Protein AF-A0A948FKH3-F1 (afdb_monomer_lite)

Radius of gyration: 13.56 Å; chains: 1; bounding box: 33×23×29 Å

Sequence (91 aa):
MRLDNEKTSPYFVYQYFMNANDEDLEQYLKILTLLDFDQIEKIITEHKKKPEARHGQKELAKAVIEIVFDKDVITQASKISEILFSEGDEM

Foldseek 3Di:
DDPDVVPCDLLNLLVVLLPDDLVCLLVLCVPQAPDDPVVSVVQNVVCVVPVVVSSSSNVSSLRNSPVVDDVVVVVCCVCVVVVVVVVVPDD

Secondary structure (DSSP, 8-state):
----TTT--HHHHHHHHHT--HHHHHHHHHHH----HHHHHHHHHHHHH-GGGTHHHHHHHHHHHHHHS-HHHHHHHTTHHHHHHHTTS--

Structure (mmCIF, N/CA/C/O backbone):
data_AF-A0A948FKH3-F1
#
_entry.id   AF-A0A948FKH3-F1
#
loop_
_atom_site.group_PDB
_atom_site.id
_atom_site.type_symbol
_atom_site.label_atom_id
_atom_site.label_alt_id
_atom_site.label_comp_id
_atom_site.label_asym_id
_atom_site.label_entity_id
_atom_site.label_seq_id
_atom_site.pdbx_PDB_ins_code
_atom_site.Cartn_x
_atom_site.Cartn_y
_atom_site.Cartn_z
_atom_site.occupancy
_atom_site.B_iso_or_equiv
_atom_site.auth_seq_id
_atom_site.auth_comp_id
_atom_site.auth_asym_id
_atom_site.auth_atom_id
_atom_site.pdbx_PDB_model_num
ATOM 1 N N . MET A 1 1 ? 5.428 12.540 -12.503 1.00 47.41 1 MET A N 1
ATOM 2 C CA . MET A 1 1 ? 6.406 11.476 -12.203 1.00 47.41 1 MET A CA 1
ATOM 3 C C . MET A 1 1 ? 7.100 11.101 -13.505 1.00 47.41 1 MET A C 1
ATOM 5 O O . MET A 1 1 ? 6.433 10.617 -14.406 1.00 47.41 1 MET A O 1
ATOM 9 N N . ARG A 1 2 ? 8.386 11.438 -13.666 1.00 37.94 2 ARG A N 1
ATOM 10 C CA . ARG A 1 2 ? 9.198 10.963 -14.798 1.00 37.94 2 ARG A CA 1
ATOM 11 C C . ARG A 1 2 ? 9.904 9.695 -14.333 1.00 37.94 2 ARG A C 1
ATOM 13 O O . ARG A 1 2 ? 10.732 9.773 -13.433 1.00 37.94 2 ARG A O 1
ATOM 20 N N . LEU A 1 3 ? 9.525 8.559 -14.906 1.00 45.62 3 LEU A N 1
ATOM 21 C CA . LEU A 1 3 ? 10.179 7.272 -14.691 1.00 45.62 3 LEU A CA 1
ATOM 22 C C . LEU A 1 3 ? 11.447 7.231 -15.554 1.00 45.62 3 LEU A C 1
ATOM 24 O O . LEU A 1 3 ? 11.434 6.692 -16.654 1.00 45.62 3 LEU A O 1
ATOM 28 N N . ASP A 1 4 ? 12.518 7.880 -15.098 1.00 58.53 4 ASP A N 1
ATOM 29 C CA . ASP A 1 4 ? 13.853 7.625 -15.649 1.00 58.53 4 ASP A CA 1
ATOM 30 C C . ASP A 1 4 ? 14.414 6.385 -14.927 1.00 58.53 4 ASP A C 1
ATOM 32 O O . ASP A 1 4 ? 14.581 6.397 -13.701 1.00 58.53 4 ASP A O 1
ATOM 36 N N . ASN A 1 5 ? 14.685 5.318 -15.691 1.00 48.91 5 ASN A N 1
ATOM 37 C CA . ASN A 1 5 ? 15.161 4.007 -15.210 1.00 48.91 5 ASN 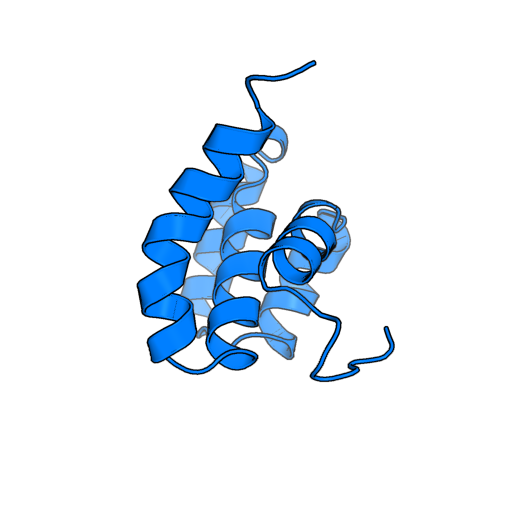A CA 1
ATOM 38 C C . ASN A 1 5 ? 16.501 4.066 -14.447 1.00 48.91 5 ASN A C 1
ATOM 40 O O . ASN A 1 5 ? 16.865 3.106 -13.779 1.00 48.91 5 ASN A O 1
ATOM 44 N N . GLU A 1 6 ? 17.217 5.192 -14.501 1.00 50.88 6 GLU A N 1
ATOM 45 C CA . GLU A 1 6 ? 18.480 5.404 -13.781 1.00 50.88 6 GLU A CA 1
ATOM 46 C C . GLU A 1 6 ? 18.327 6.186 -12.462 1.00 50.88 6 GLU A C 1
ATOM 48 O O . GLU A 1 6 ? 19.296 6.315 -11.718 1.00 50.88 6 GLU A O 1
ATOM 53 N N . LYS A 1 7 ? 17.145 6.749 -12.152 1.00 54.44 7 LYS A N 1
ATOM 54 C CA . LYS A 1 7 ? 16.985 7.703 -11.028 1.00 54.44 7 LYS A CA 1
ATOM 55 C C . LYS A 1 7 ? 15.823 7.426 -10.081 1.00 54.44 7 LYS A C 1
ATOM 57 O O . LYS A 1 7 ? 15.728 8.077 -9.041 1.00 54.44 7 LYS A O 1
ATOM 62 N N . THR A 1 8 ? 14.949 6.476 -10.400 1.00 62.56 8 THR A N 1
ATOM 63 C CA . THR A 1 8 ? 13.814 6.148 -9.529 1.00 62.56 8 THR A CA 1
ATOM 64 C C . THR A 1 8 ? 14.194 4.973 -8.636 1.00 62.56 8 THR A C 1
ATOM 66 O O . THR A 1 8 ? 14.003 3.819 -8.996 1.00 62.56 8 THR A O 1
ATOM 69 N N . SER A 1 9 ? 14.793 5.269 -7.482 1.00 76.25 9 SER A N 1
ATOM 70 C CA . SER A 1 9 ? 15.120 4.250 -6.478 1.00 76.25 9 SER A CA 1
ATOM 71 C C . SER A 1 9 ? 13.838 3.646 -5.882 1.00 76.25 9 SER A C 1
ATOM 73 O O . SER A 1 9 ? 12.872 4.394 -5.681 1.00 76.25 9 SER A O 1
ATOM 75 N N . PRO A 1 10 ? 13.823 2.347 -5.517 1.00 79.50 10 PRO A N 1
ATOM 76 C CA . PRO A 1 10 ? 12.740 1.751 -4.733 1.00 79.50 10 PRO A CA 1
ATOM 77 C C . PRO A 1 10 ? 12.369 2.581 -3.500 1.00 79.50 10 PRO A C 1
ATOM 79 O O . PRO A 1 10 ? 11.193 2.712 -3.174 1.00 79.50 10 PRO A O 1
ATOM 82 N N . TYR A 1 11 ? 13.355 3.228 -2.870 1.00 80.62 11 TYR A N 1
ATOM 83 C CA . TYR A 1 11 ? 13.134 4.142 -1.752 1.00 80.62 11 TYR A CA 1
ATOM 84 C C . TYR A 1 11 ? 12.256 5.343 -2.125 1.00 80.62 11 TYR A C 1
ATOM 86 O O . TYR A 1 11 ? 11.332 5.690 -1.395 1.00 80.62 11 TYR A O 1
ATOM 94 N N . PHE A 1 12 ? 12.513 5.973 -3.273 1.00 82.25 12 PHE A N 1
ATOM 95 C CA . PHE A 1 12 ? 11.738 7.133 -3.711 1.00 82.25 12 PHE A CA 1
ATOM 96 C C . PHE A 1 12 ? 10.291 6.744 -4.017 1.00 82.25 12 PHE A C 1
ATOM 98 O O . PHE A 1 12 ? 9.366 7.454 -3.628 1.00 82.25 12 PHE A O 1
ATOM 105 N N . VAL A 1 13 ? 10.091 5.593 -4.667 1.00 84.38 13 VAL A N 1
ATOM 106 C CA . VAL A 1 13 ? 8.752 5.036 -4.910 1.00 84.38 13 VAL A CA 1
ATOM 107 C C . VAL A 1 13 ? 8.049 4.766 -3.583 1.00 84.38 13 VAL A C 1
ATOM 109 O O . VAL A 1 13 ? 6.901 5.167 -3.403 1.00 84.38 13 VAL A O 1
ATOM 112 N N . TYR A 1 14 ? 8.759 4.169 -2.625 1.00 87.06 14 TYR A N 1
ATOM 113 C CA . TYR A 1 14 ? 8.221 3.901 -1.299 1.00 87.06 14 TYR A CA 1
ATOM 114 C C . TYR A 1 14 ? 7.767 5.185 -0.596 1.00 87.06 14 TYR A C 1
ATOM 116 O O . TYR A 1 14 ? 6.613 5.300 -0.187 1.00 87.06 14 TYR A O 1
ATOM 124 N N . GLN A 1 15 ? 8.657 6.176 -0.499 1.00 86.62 15 GLN A N 1
ATOM 125 C CA . GLN A 1 15 ? 8.377 7.467 0.131 1.00 86.62 15 GLN A CA 1
ATOM 126 C C . GLN A 1 15 ? 7.246 8.223 -0.569 1.00 86.62 15 GLN A C 1
ATOM 128 O O . GLN A 1 15 ? 6.425 8.857 0.092 1.00 86.62 15 GLN A O 1
ATOM 133 N N . TYR A 1 16 ? 7.156 8.136 -1.896 1.00 90.94 16 TYR A N 1
ATOM 134 C CA . TYR A 1 16 ? 6.066 8.750 -2.645 1.00 90.94 16 TYR A CA 1
ATOM 135 C C . TYR A 1 16 ? 4.698 8.214 -2.194 1.00 9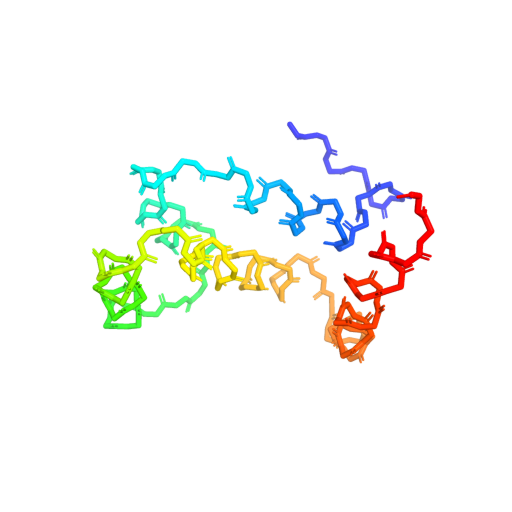0.94 16 TYR A C 1
ATOM 137 O O . TYR A 1 16 ? 3.811 9.002 -1.869 1.00 90.94 16 TYR A O 1
ATOM 145 N N . PHE A 1 17 ? 4.540 6.890 -2.094 1.00 93.00 17 PHE A N 1
ATOM 146 C CA . PHE A 1 17 ? 3.276 6.280 -1.669 1.00 93.00 17 PHE A CA 1
ATOM 147 C C . PHE A 1 17 ? 3.027 6.365 -0.160 1.00 93.00 17 PHE A C 1
ATOM 149 O O . PHE A 1 17 ? 1.873 6.465 0.251 1.00 93.00 17 PHE A O 1
ATOM 156 N N . MET A 1 18 ? 4.075 6.417 0.668 1.00 92.75 18 MET A N 1
ATOM 157 C CA . MET A 1 18 ? 3.942 6.703 2.105 1.00 92.75 18 MET A CA 1
ATOM 158 C C . MET A 1 18 ? 3.288 8.058 2.385 1.00 92.75 18 MET A C 1
ATOM 160 O O . MET A 1 18 ? 2.569 8.199 3.374 1.00 92.75 18 MET A O 1
ATOM 164 N N . ASN A 1 19 ? 3.503 9.032 1.500 1.00 92.25 19 ASN A N 1
ATOM 165 C CA . ASN A 1 19 ? 2.921 10.367 1.588 1.00 92.25 19 ASN A CA 1
ATOM 166 C C . ASN A 1 19 ? 1.546 10.486 0.904 1.00 92.25 19 ASN A C 1
ATOM 168 O O . ASN A 1 19 ? 0.991 11.583 0.852 1.00 92.25 19 ASN A O 1
ATOM 172 N N . ALA A 1 20 ? 0.978 9.390 0.387 1.00 93.44 20 ALA A N 1
ATOM 173 C CA . ALA A 1 20 ? -0.348 9.403 -0.221 1.00 93.44 20 ALA A CA 1
ATOM 174 C C . ALA A 1 20 ? -1.447 9.703 0.814 1.00 93.44 20 ALA A C 1
ATOM 176 O O . ALA A 1 20 ? -1.385 9.276 1.978 1.00 93.44 20 ALA A O 1
ATOM 177 N N . ASN A 1 21 ? -2.482 10.418 0.370 1.00 95.25 21 ASN A N 1
ATOM 178 C CA . ASN A 1 21 ? -3.650 10.698 1.196 1.00 95.25 21 ASN A CA 1
ATOM 179 C C . ASN A 1 21 ? -4.449 9.418 1.446 1.00 95.25 21 ASN A C 1
ATOM 181 O O . ASN A 1 21 ? -4.508 8.525 0.601 1.00 95.25 21 ASN A O 1
ATOM 185 N N . ASP A 1 22 ? -5.112 9.360 2.598 1.00 94.75 22 ASP A N 1
ATOM 186 C CA . ASP A 1 22 ? -5.986 8.238 2.950 1.00 94.75 22 ASP A CA 1
ATOM 187 C C . ASP A 1 22 ? -7.163 8.089 1.972 1.00 94.75 22 ASP A C 1
ATOM 189 O O . ASP A 1 22 ? -7.605 6.975 1.704 1.00 94.75 22 ASP A O 1
ATOM 193 N N . GLU A 1 23 ? -7.647 9.203 1.416 1.00 95.81 23 GLU A N 1
ATOM 194 C CA . GLU A 1 23 ? -8.771 9.249 0.470 1.00 95.81 23 GLU A CA 1
ATOM 195 C C . GLU A 1 23 ? -8.430 8.600 -0.882 1.00 95.81 23 GLU A C 1
ATOM 197 O O . GLU A 1 23 ? -9.279 7.948 -1.488 1.00 95.81 23 GLU A O 1
ATOM 202 N N . ASP A 1 24 ? -7.174 8.715 -1.319 1.00 96.12 24 ASP A N 1
ATOM 203 C CA . ASP A 1 24 ? -6.706 8.187 -2.606 1.00 96.12 24 ASP A CA 1
ATOM 204 C C . ASP A 1 24 ? -6.317 6.701 -2.525 1.00 96.12 24 ASP A C 1
ATOM 206 O O . ASP A 1 24 ? -6.201 6.010 -3.540 1.00 96.12 24 ASP A O 1
ATOM 210 N N . LEU A 1 25 ? -6.110 6.192 -1.307 1.00 95.88 25 LEU A N 1
ATOM 211 C CA . LEU A 1 25 ? -5.509 4.889 -1.045 1.00 95.88 25 LEU A CA 1
ATOM 212 C C . LEU A 1 25 ? -6.275 3.735 -1.704 1.00 95.88 25 LEU A C 1
ATOM 214 O O . LEU A 1 25 ? -5.673 2.866 -2.333 1.00 95.88 25 LEU A O 1
ATOM 218 N N . GLU A 1 26 ? -7.603 3.726 -1.582 1.00 96.12 26 GLU A N 1
ATOM 219 C CA . GLU A 1 26 ? -8.437 2.6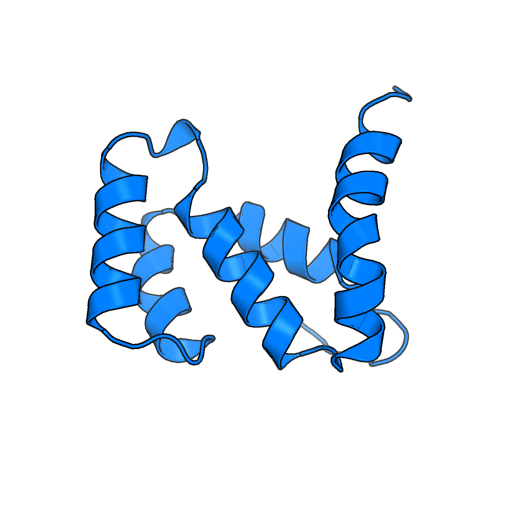59 -2.145 1.00 96.12 26 GLU A CA 1
ATOM 220 C C . GLU A 1 26 ? -8.383 2.650 -3.676 1.00 96.12 26 GLU A C 1
ATOM 222 O O . GLU A 1 26 ? -8.296 1.588 -4.295 1.00 96.12 26 GLU A O 1
ATOM 227 N N . GLN A 1 27 ? -8.396 3.830 -4.295 1.00 96.94 27 GLN A N 1
ATOM 228 C CA . GLN A 1 27 ? -8.275 3.953 -5.741 1.00 96.94 27 GLN A CA 1
ATOM 229 C C . GLN A 1 27 ? -6.887 3.507 -6.210 1.00 96.94 27 GLN A C 1
ATOM 231 O O . GLN A 1 27 ? -6.784 2.757 -7.178 1.00 96.94 27 GLN A O 1
ATOM 236 N N . TYR A 1 28 ? -5.826 3.919 -5.517 1.00 96.56 28 TYR A N 1
ATOM 237 C CA . TYR A 1 28 ? -4.459 3.537 -5.862 1.00 96.56 28 TYR A CA 1
ATOM 238 C C . TYR A 1 28 ? -4.221 2.036 -5.742 1.00 96.56 28 TYR A C 1
ATOM 240 O O . TYR A 1 28 ? -3.648 1.451 -6.658 1.00 96.56 28 TYR A O 1
ATOM 248 N N . LEU A 1 29 ? -4.727 1.394 -4.687 1.00 95.81 29 LEU A N 1
ATOM 249 C CA . LEU A 1 29 ? -4.658 -0.061 -4.549 1.00 95.81 29 LEU A CA 1
ATOM 250 C C . LEU A 1 29 ? -5.329 -0.767 -5.738 1.00 95.81 29 LEU A C 1
ATOM 252 O O . LEU A 1 29 ? -4.763 -1.709 -6.282 1.00 95.81 29 LEU A O 1
ATOM 256 N N . LYS A 1 30 ? -6.478 -0.270 -6.209 1.00 95.56 30 LYS A N 1
ATOM 257 C CA . LYS A 1 30 ? -7.208 -0.867 -7.342 1.00 95.56 30 LYS A CA 1
ATOM 258 C C . LYS A 1 30 ? -6.528 -0.676 -8.698 1.00 95.56 30 LYS A C 1
ATOM 260 O O . LYS A 1 30 ? -6.679 -1.534 -9.560 1.00 95.56 30 LYS A O 1
ATOM 265 N N . ILE A 1 31 ? -5.845 0.450 -8.924 1.00 96.06 31 ILE A N 1
ATOM 266 C CA . ILE A 1 31 ? -5.303 0.789 -10.256 1.00 96.06 31 ILE A CA 1
ATOM 267 C C . ILE A 1 31 ? -3.804 0.503 -10.404 1.00 96.06 31 ILE A C 1
ATOM 269 O O . ILE A 1 31 ? -3.335 0.359 -11.529 1.00 96.06 31 ILE A O 1
ATOM 273 N N . LEU A 1 32 ? -3.049 0.467 -9.300 1.00 93.00 32 LEU A N 1
ATOM 274 C CA . LEU A 1 32 ? -1.584 0.353 -9.316 1.00 93.00 32 LEU A CA 1
ATOM 275 C C . LEU A 1 32 ? -1.069 -0.996 -8.812 1.00 93.00 32 LEU A C 1
ATOM 277 O O . LEU A 1 32 ? 0.139 -1.217 -8.853 1.00 93.00 32 LEU A O 1
ATOM 281 N N . THR A 1 33 ? -1.942 -1.878 -8.320 1.00 91.56 33 THR A N 1
ATOM 282 C CA . THR A 1 33 ? -1.540 -3.178 -7.769 1.00 91.56 33 THR A CA 1
ATOM 283 C C . THR A 1 33 ? -2.226 -4.336 -8.486 1.00 91.56 33 THR A C 1
ATOM 285 O O . THR A 1 33 ? -3.204 -4.149 -9.207 1.00 91.56 33 THR A O 1
ATOM 288 N N . LEU A 1 34 ? -1.701 -5.545 -8.282 1.00 92.38 34 LEU A N 1
ATOM 289 C CA . LEU A 1 34 ? -2.296 -6.798 -8.757 1.00 92.38 34 LEU A CA 1
ATOM 290 C C . LEU A 1 34 ? -3.092 -7.517 -7.652 1.00 92.38 34 LEU A C 1
ATOM 292 O O . LEU A 1 34 ? -3.334 -8.718 -7.759 1.00 92.38 34 LEU A O 1
ATOM 296 N N . LEU A 1 35 ? -3.450 -6.803 -6.579 1.00 92.69 35 LEU A N 1
ATOM 297 C CA . LEU A 1 35 ? -4.241 -7.344 -5.477 1.00 92.69 35 LEU A CA 1
ATOM 298 C C . LEU A 1 35 ? -5.683 -7.599 -5.922 1.00 92.69 35 LEU A C 1
ATOM 300 O O . LEU A 1 35 ? -6.246 -6.848 -6.723 1.00 92.69 35 LEU A O 1
ATOM 304 N N . ASP A 1 36 ? -6.293 -8.644 -5.374 1.00 95.69 36 ASP A N 1
ATOM 305 C CA . ASP A 1 36 ? -7.718 -8.887 -5.558 1.00 95.69 36 ASP A CA 1
ATOM 306 C C . ASP A 1 36 ? -8.576 -7.952 -4.682 1.00 95.69 36 ASP A C 1
ATOM 308 O O . ASP A 1 36 ? -8.092 -7.246 -3.791 1.00 95.69 36 ASP A O 1
ATOM 312 N N . PHE A 1 37 ? -9.881 -7.915 -4.955 1.00 94.31 37 PHE A N 1
ATOM 313 C CA . PHE A 1 37 ? -10.795 -7.024 -4.240 1.00 94.31 37 PHE A CA 1
ATOM 314 C C . PHE A 1 37 ? -10.875 -7.322 -2.737 1.00 94.31 37 PHE A C 1
ATOM 316 O O . PHE A 1 37 ? -10.951 -6.377 -1.950 1.00 94.31 37 PHE A O 1
ATOM 323 N N . ASP A 1 38 ? -10.798 -8.593 -2.337 1.00 96.75 38 ASP A N 1
ATOM 324 C CA . ASP A 1 38 ? -10.894 -9.011 -0.935 1.00 96.75 38 ASP A CA 1
ATOM 325 C C . ASP A 1 38 ? -9.659 -8.545 -0.142 1.00 96.75 38 ASP A C 1
ATOM 327 O O . ASP A 1 38 ? -9.761 -8.052 0.987 1.00 96.75 38 ASP A O 1
ATOM 331 N N . GLN A 1 39 ? -8.473 -8.638 -0.749 1.00 96.19 39 GLN A N 1
ATOM 332 C CA . GLN A 1 39 ? -7.219 -8.121 -0.206 1.00 96.19 39 GLN A CA 1
ATOM 333 C C . GLN A 1 39 ? -7.272 -6.603 -0.036 1.00 96.19 39 GLN A C 1
ATOM 335 O O . GLN A 1 39 ? -6.904 -6.089 1.024 1.00 96.19 39 GLN A O 1
ATOM 340 N N . ILE A 1 40 ? -7.756 -5.883 -1.051 1.00 95.88 40 ILE A N 1
ATOM 341 C CA . ILE A 1 40 ? -7.889 -4.422 -1.000 1.00 95.88 40 ILE A CA 1
ATOM 342 C C . ILE A 1 40 ? -8.852 -4.015 0.120 1.00 95.88 40 ILE A C 1
ATOM 344 O O . ILE A 1 40 ? -8.526 -3.136 0.921 1.00 95.88 40 ILE A O 1
ATOM 348 N N . GLU A 1 41 ? -10.011 -4.669 0.232 1.00 96.94 41 GLU A N 1
ATOM 349 C CA . GLU A 1 41 ? -10.988 -4.379 1.286 1.00 96.94 41 GLU A CA 1
ATOM 350 C C . GLU A 1 41 ? -10.404 -4.613 2.682 1.00 96.94 41 GLU A C 1
ATOM 352 O O . GLU A 1 41 ? -10.603 -3.795 3.590 1.00 96.94 41 GLU A O 1
ATOM 357 N N . LYS A 1 42 ? -9.629 -5.689 2.852 1.00 97.38 42 LYS A N 1
ATOM 358 C CA . LYS A 1 42 ? -8.944 -5.980 4.110 1.00 97.38 42 LYS A CA 1
ATOM 359 C C . LYS A 1 42 ? -7.947 -4.880 4.473 1.00 97.38 42 LYS A C 1
ATOM 361 O O . LYS A 1 42 ? -8.003 -4.375 5.595 1.00 97.38 42 LYS A O 1
ATOM 366 N N . ILE A 1 43 ? -7.089 -4.472 3.536 1.00 96.69 43 ILE A N 1
ATOM 367 C CA . ILE A 1 43 ? -6.088 -3.413 3.751 1.00 96.69 43 ILE A CA 1
ATOM 368 C C . ILE A 1 43 ? -6.772 -2.099 4.139 1.00 96.69 43 ILE A C 1
ATOM 370 O O . ILE A 1 43 ? -6.382 -1.458 5.115 1.00 96.69 43 ILE A O 1
ATOM 374 N N . ILE A 1 44 ? -7.830 -1.711 3.422 1.00 96.88 44 ILE A N 1
ATOM 375 C CA . ILE A 1 44 ? -8.582 -0.484 3.710 1.00 96.88 44 ILE A CA 1
ATOM 376 C C . ILE A 1 44 ? -9.277 -0.561 5.068 1.00 96.88 44 ILE A C 1
ATOM 378 O O . ILE A 1 44 ? -9.241 0.400 5.838 1.00 96.88 44 ILE A O 1
ATOM 382 N N . THR A 1 45 ? -9.887 -1.698 5.393 1.00 96.81 45 THR A N 1
ATOM 383 C CA . THR A 1 45 ? -10.528 -1.915 6.694 1.00 96.81 45 THR A CA 1
ATOM 384 C C . THR A 1 45 ? -9.524 -1.845 7.841 1.00 96.81 45 THR A C 1
ATOM 386 O O . THR A 1 45 ? -9.816 -1.252 8.879 1.00 96.81 45 THR A O 1
ATOM 389 N N . GLU A 1 46 ? -8.339 -2.431 7.683 1.00 95.69 46 GLU A N 1
ATOM 390 C CA . GLU A 1 46 ? -7.280 -2.369 8.690 1.00 95.69 46 GLU A CA 1
ATOM 391 C C . GLU A 1 46 ? -6.699 -0.960 8.824 1.00 95.69 46 GLU A C 1
ATOM 393 O O . GLU A 1 46 ? -6.536 -0.478 9.946 1.00 95.69 46 GLU A O 1
ATOM 398 N N . HIS A 1 47 ? -6.489 -0.261 7.707 1.00 96.00 47 HIS A N 1
ATOM 399 C CA . HIS A 1 47 ? -6.050 1.133 7.700 1.00 96.00 47 HIS A CA 1
ATOM 400 C C . HIS A 1 47 ? -7.040 2.046 8.429 1.00 96.00 47 HIS A C 1
ATOM 402 O O . HIS A 1 47 ? -6.649 2.799 9.313 1.00 96.00 47 HIS A O 1
ATOM 408 N N . LYS A 1 48 ? -8.344 1.909 8.155 1.00 95.19 48 LYS A N 1
ATOM 409 C CA . LYS A 1 48 ? -9.406 2.703 8.801 1.00 95.19 48 LYS A CA 1
ATOM 410 C C . LYS A 1 48 ? -9.466 2.533 10.321 1.00 95.19 48 LYS A C 1
ATOM 412 O O . LYS A 1 48 ? -9.953 3.427 11.005 1.00 95.19 48 LYS A O 1
ATOM 417 N N . LYS A 1 49 ? -8.983 1.409 10.865 1.00 96.75 49 LYS A N 1
ATOM 418 C CA . LYS A 1 49 ? -8.914 1.203 12.321 1.00 96.75 49 LYS A CA 1
ATOM 419 C C . LYS A 1 49 ? -7.836 2.066 12.976 1.00 96.75 49 LYS A C 1
ATOM 421 O O . LYS A 1 49 ? -8.013 2.434 14.134 1.00 96.75 49 LYS A O 1
ATOM 426 N N . LYS A 1 50 ? -6.723 2.311 12.276 1.00 94.56 50 LYS A N 1
ATOM 427 C CA . LYS A 1 50 ? -5.544 3.046 12.768 1.00 94.56 50 LYS A CA 1
ATOM 428 C C . LYS A 1 50 ? -4.844 3.800 11.625 1.00 94.56 50 LYS A C 1
ATOM 430 O O . LYS A 1 50 ? -3.758 3.380 11.203 1.00 94.56 50 LYS A O 1
ATOM 435 N N . PRO A 1 51 ? -5.445 4.878 11.089 1.00 92.88 51 PRO A N 1
ATOM 436 C CA . PRO A 1 51 ? -4.905 5.585 9.924 1.00 92.88 51 PRO A CA 1
ATOM 437 C C . PRO A 1 51 ? -3.487 6.130 10.154 1.00 92.88 51 PRO A C 1
ATOM 439 O O . PRO A 1 51 ? -2.644 6.129 9.257 1.00 92.88 51 PRO A O 1
ATOM 442 N N . GLU A 1 52 ? -3.177 6.512 11.393 1.00 93.31 52 GLU A N 1
ATOM 443 C CA . GLU A 1 52 ? -1.874 7.014 11.826 1.00 93.31 52 GLU A CA 1
ATOM 444 C C . GLU A 1 52 ? -0.740 5.991 11.673 1.00 93.31 52 GLU A C 1
ATOM 446 O O . GLU A 1 52 ? 0.420 6.368 11.515 1.00 93.31 52 GLU A O 1
ATOM 451 N N . ALA A 1 53 ? -1.059 4.691 11.661 1.00 92.50 53 ALA A N 1
ATOM 452 C CA . ALA A 1 53 ? -0.074 3.634 11.447 1.00 92.50 53 ALA A CA 1
ATOM 453 C C . ALA A 1 53 ? 0.406 3.552 9.985 1.00 92.50 53 ALA A C 1
ATOM 455 O O . ALA A 1 53 ? 1.389 2.845 9.699 1.00 92.50 53 ALA A O 1
ATOM 456 N N . ARG A 1 54 ? -0.289 4.256 9.073 1.00 93.69 54 ARG A N 1
ATOM 457 C CA . ARG A 1 54 ? -0.040 4.288 7.625 1.00 93.69 54 ARG A CA 1
ATOM 458 C C . ARG A 1 54 ? 0.044 2.888 7.015 1.00 93.69 54 ARG A C 1
ATOM 460 O O . ARG A 1 54 ? 0.867 2.628 6.141 1.00 93.69 54 ARG A O 1
ATOM 467 N N . HIS A 1 55 ? -0.746 1.948 7.539 1.00 94.06 55 HIS A N 1
ATOM 468 C CA . HIS A 1 55 ? -0.676 0.549 7.121 1.00 94.06 55 HIS A CA 1
ATOM 469 C C . HIS A 1 55 ? -1.024 0.405 5.639 1.00 94.06 55 HIS A C 1
ATOM 471 O O . HIS A 1 55 ? -0.278 -0.225 4.896 1.00 94.06 55 HIS A O 1
ATOM 477 N N . GLY A 1 56 ? -2.095 1.064 5.195 1.00 95.75 56 GLY A N 1
ATOM 478 C CA . GLY A 1 56 ? -2.508 0.999 3.803 1.00 95.75 56 GLY A CA 1
ATOM 479 C C . GLY A 1 56 ? -1.461 1.558 2.843 1.00 95.75 56 GLY A C 1
ATOM 480 O O . GLY A 1 56 ? -1.148 0.918 1.842 1.00 95.75 56 GLY A O 1
ATOM 481 N N . GLN A 1 57 ? -0.858 2.704 3.172 1.00 95.44 57 GLN A N 1
ATOM 482 C CA . GLN A 1 57 ? 0.210 3.287 2.358 1.00 95.44 57 GLN A CA 1
ATOM 483 C C . GLN A 1 57 ? 1.442 2.384 2.278 1.00 95.44 57 GLN A C 1
ATOM 485 O O . GLN A 1 57 ? 2.044 2.282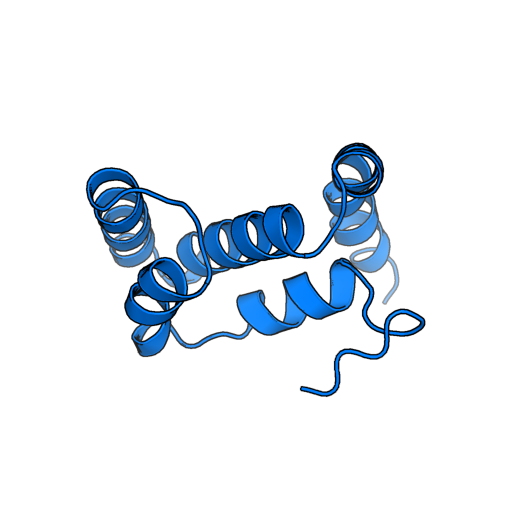 1.212 1.00 95.44 57 GLN A O 1
ATOM 490 N N . LYS A 1 58 ? 1.803 1.702 3.374 1.00 93.31 58 LYS A N 1
ATOM 491 C CA . LYS A 1 58 ? 2.913 0.735 3.383 1.00 93.31 58 LYS A CA 1
ATOM 492 C C . LYS A 1 58 ? 2.649 -0.428 2.434 1.00 93.31 58 LYS A C 1
ATOM 494 O O . LYS A 1 58 ? 3.540 -0.802 1.679 1.00 93.31 58 LYS A O 1
ATOM 499 N N . GLU A 1 59 ? 1.446 -0.994 2.465 1.00 94.19 59 GLU A N 1
ATOM 500 C CA . GLU A 1 59 ? 1.084 -2.111 1.587 1.00 94.19 59 GLU A CA 1
ATOM 501 C C . GLU A 1 59 ? 0.990 -1.674 0.120 1.00 94.19 59 GLU A C 1
ATOM 503 O O . GLU A 1 59 ? 1.529 -2.354 -0.750 1.00 94.19 59 GLU A O 1
ATOM 508 N N . LEU A 1 60 ? 0.424 -0.493 -0.154 1.00 94.25 60 LEU A N 1
ATOM 509 C CA . LEU A 1 60 ? 0.433 0.103 -1.492 1.00 94.25 60 LEU A CA 1
ATOM 510 C C . LEU A 1 60 ? 1.865 0.290 -2.011 1.00 94.25 60 LEU A C 1
ATOM 512 O O . LEU A 1 60 ? 2.186 -0.141 -3.115 1.00 94.25 60 LEU A O 1
ATOM 516 N N . ALA A 1 61 ? 2.734 0.911 -1.212 1.00 91.12 61 ALA A N 1
ATOM 517 C CA . ALA A 1 61 ? 4.118 1.182 -1.578 1.00 91.12 61 ALA A CA 1
ATOM 518 C C . ALA A 1 61 ? 4.877 -0.102 -1.937 1.00 91.12 61 ALA A C 1
ATOM 520 O O . ALA A 1 61 ? 5.558 -0.149 -2.961 1.00 91.12 61 ALA A O 1
ATOM 521 N N . LYS A 1 62 ? 4.726 -1.154 -1.121 1.00 89.00 62 LYS A N 1
ATOM 522 C CA . LYS A 1 62 ? 5.319 -2.469 -1.390 1.00 89.00 62 LYS A CA 1
ATOM 523 C C . LYS A 1 62 ? 4.784 -3.060 -2.686 1.00 89.00 62 LYS A C 1
ATOM 525 O O . LYS A 1 62 ? 5.579 -3.363 -3.565 1.00 89.00 62 LYS A O 1
ATOM 530 N N . ALA A 1 63 ? 3.464 -3.155 -2.834 1.00 90.38 63 ALA A N 1
ATOM 531 C CA . ALA A 1 63 ? 2.844 -3.765 -4.006 1.00 90.38 63 ALA A CA 1
ATOM 532 C C . ALA A 1 63 ? 3.260 -3.066 -5.312 1.00 90.38 63 ALA A C 1
ATOM 534 O O . ALA A 1 63 ? 3.525 -3.728 -6.312 1.00 90.38 63 ALA A O 1
ATOM 535 N N . VAL A 1 64 ? 3.384 -1.734 -5.304 1.00 90.00 64 VAL A N 1
ATOM 536 C CA . VAL A 1 64 ? 3.855 -0.991 -6.480 1.00 90.00 64 VAL A CA 1
ATOM 537 C C . VAL A 1 64 ? 5.341 -1.238 -6.751 1.00 90.00 64 VAL A C 1
ATOM 539 O O . VAL A 1 64 ? 5.724 -1.416 -7.905 1.00 90.00 64 VAL A O 1
ATOM 542 N N . ILE A 1 65 ? 6.189 -1.291 -5.719 1.00 86.69 65 ILE A N 1
ATOM 543 C CA . ILE A 1 65 ? 7.614 -1.624 -5.883 1.00 86.69 65 ILE A CA 1
ATOM 544 C C . ILE A 1 65 ? 7.779 -3.027 -6.467 1.00 86.69 65 ILE A C 1
ATOM 546 O O . ILE A 1 65 ? 8.597 -3.212 -7.362 1.00 86.69 65 ILE A O 1
ATOM 550 N N . GLU A 1 66 ? 6.978 -3.996 -6.024 1.00 83.50 66 GLU A N 1
ATOM 551 C CA . GLU A 1 66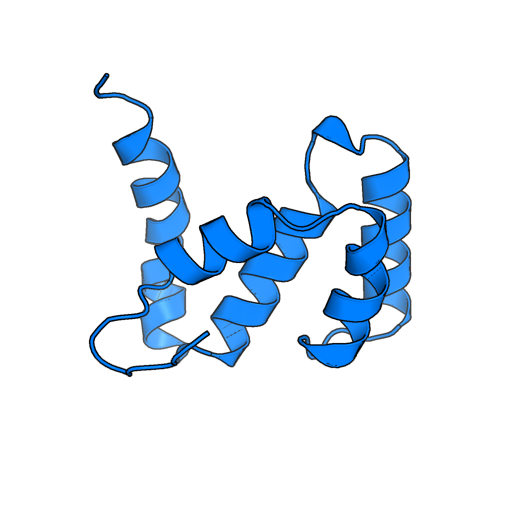 ? 7.036 -5.362 -6.550 1.00 83.50 66 GLU A CA 1
ATOM 552 C C . GLU A 1 66 ? 6.658 -5.460 -8.036 1.00 83.50 66 GLU A C 1
ATOM 554 O O . GLU A 1 66 ? 7.108 -6.367 -8.731 1.00 83.50 66 GLU A O 1
ATOM 559 N N . ILE A 1 67 ? 5.839 -4.527 -8.529 1.00 84.75 67 ILE A N 1
ATOM 560 C CA . ILE A 1 67 ? 5.434 -4.459 -9.938 1.00 84.75 67 ILE A CA 1
ATOM 561 C C . ILE A 1 67 ? 6.471 -3.714 -10.780 1.00 84.75 67 ILE A C 1
ATOM 563 O O . ILE A 1 67 ? 6.726 -4.086 -11.924 1.00 84.75 67 ILE A O 1
ATOM 567 N N . VAL A 1 68 ? 7.032 -2.631 -10.242 1.00 83.31 68 VAL A N 1
ATOM 568 C CA . VAL A 1 68 ? 7.933 -1.733 -10.979 1.00 83.31 68 VAL A CA 1
ATOM 569 C C . VAL A 1 68 ? 9.360 -2.278 -11.042 1.00 83.31 68 VAL A C 1
ATOM 571 O O . VAL A 1 68 ? 10.066 -2.004 -12.011 1.00 83.31 68 VAL A O 1
ATOM 574 N N . PHE A 1 69 ? 9.794 -3.040 -10.036 1.00 79.06 69 PHE A N 1
ATOM 575 C CA . PHE A 1 69 ? 11.154 -3.562 -9.947 1.00 79.06 69 PHE A CA 1
ATOM 576 C C . PHE A 1 69 ? 11.172 -5.094 -10.021 1.00 79.06 69 PHE A C 1
ATOM 578 O O . PHE A 1 69 ? 10.364 -5.766 -9.387 1.00 79.06 69 PHE A O 1
ATOM 585 N N . ASP A 1 70 ? 12.127 -5.656 -10.770 1.00 65.38 70 ASP A N 1
ATOM 586 C CA . ASP A 1 70 ? 12.305 -7.108 -10.893 1.00 65.38 70 ASP A CA 1
ATOM 587 C C . ASP A 1 70 ? 12.523 -7.794 -9.532 1.00 65.38 70 ASP A C 1
ATOM 589 O O . ASP A 1 70 ? 13.045 -7.208 -8.579 1.00 65.38 70 ASP A O 1
ATOM 593 N N . LYS A 1 71 ? 12.190 -9.090 -9.448 1.00 58.03 71 LYS A N 1
ATOM 594 C CA . LYS A 1 71 ? 12.304 -9.896 -8.213 1.00 58.03 71 LYS A CA 1
ATOM 595 C C . LYS A 1 71 ? 13.691 -9.879 -7.566 1.00 58.03 71 LYS A C 1
ATOM 597 O O . LYS A 1 71 ? 13.796 -9.988 -6.343 1.00 58.03 71 LYS A O 1
ATOM 602 N N . ASP A 1 72 ? 14.749 -9.682 -8.342 1.00 54.81 72 ASP A N 1
ATOM 603 C CA . ASP A 1 72 ? 16.112 -9.569 -7.814 1.00 54.81 72 ASP A CA 1
ATOM 604 C C . ASP A 1 72 ? 16.328 -8.259 -7.028 1.00 54.81 72 ASP A C 1
ATOM 606 O O . ASP A 1 72 ? 17.061 -8.238 -6.037 1.00 54.81 72 ASP A O 1
ATOM 610 N N . VAL A 1 73 ? 15.607 -7.188 -7.381 1.00 54.91 73 VAL A N 1
ATOM 611 C CA . VAL A 1 73 ? 15.561 -5.922 -6.627 1.00 54.91 73 VAL A CA 1
ATOM 612 C C . VAL A 1 73 ? 14.697 -6.067 -5.371 1.00 54.91 73 VAL A C 1
ATOM 614 O O . VAL A 1 73 ? 15.045 -5.527 -4.326 1.00 54.91 73 VAL A O 1
ATOM 617 N N . ILE A 1 74 ? 13.621 -6.861 -5.422 1.00 51.12 74 ILE A N 1
ATOM 618 C CA . ILE A 1 74 ? 12.775 -7.180 -4.253 1.00 51.12 74 ILE A CA 1
ATOM 619 C C . ILE A 1 74 ? 13.530 -8.065 -3.246 1.00 51.12 74 ILE A C 1
ATOM 621 O O . ILE A 1 74 ? 13.370 -7.934 -2.035 1.00 51.12 74 ILE A O 1
ATOM 625 N N . THR A 1 75 ? 14.442 -8.918 -3.710 1.00 49.72 75 THR A N 1
ATOM 626 C CA . THR A 1 75 ? 15.331 -9.672 -2.811 1.00 49.72 75 THR A CA 1
ATOM 627 C C . THR A 1 75 ? 16.299 -8.725 -2.085 1.00 49.72 75 THR A C 1
ATOM 629 O O . THR A 1 75 ? 16.596 -8.923 -0.905 1.00 49.72 75 THR A O 1
ATOM 632 N N . GLN A 1 76 ? 16.704 -7.625 -2.737 1.00 46.84 76 GLN A N 1
ATOM 633 C CA . GLN A 1 76 ? 17.325 -6.480 -2.063 1.00 46.84 76 GLN A CA 1
ATOM 634 C C . GLN A 1 76 ? 16.327 -5.612 -1.276 1.00 46.84 76 GLN A C 1
ATOM 636 O O . GLN A 1 76 ? 16.765 -4.850 -0.427 1.00 46.84 76 GLN A O 1
ATOM 641 N N . ALA A 1 77 ? 15.010 -5.741 -1.451 1.00 46.12 77 ALA A N 1
ATOM 642 C CA . ALA A 1 77 ? 13.999 -5.073 -0.625 1.00 46.12 77 ALA A CA 1
ATOM 643 C C . ALA A 1 77 ? 13.841 -5.675 0.779 1.00 46.12 77 ALA A C 1
ATOM 645 O O . ALA A 1 77 ? 13.385 -4.985 1.688 1.00 46.12 77 ALA A O 1
ATOM 646 N N . SER A 1 78 ? 14.369 -6.873 1.032 1.00 45.09 78 SER A N 1
ATOM 647 C CA . SER A 1 78 ? 14.713 -7.282 2.404 1.00 45.09 78 SER A CA 1
ATOM 648 C C . SER A 1 78 ? 15.718 -6.309 3.049 1.00 45.09 78 SER A C 1
ATOM 650 O O . SER A 1 78 ? 15.720 -6.142 4.262 1.00 45.09 78 SER A O 1
ATOM 652 N N . LYS A 1 79 ? 16.516 -5.592 2.242 1.00 47.53 79 LYS A N 1
ATOM 653 C CA . LYS A 1 79 ? 17.296 -4.422 2.668 1.00 47.53 79 LYS A CA 1
ATOM 654 C C . LYS A 1 79 ? 16.546 -3.101 2.543 1.00 47.53 79 LYS A C 1
ATOM 656 O O . LYS A 1 79 ? 17.050 -2.118 3.050 1.00 47.53 79 LYS A O 1
ATOM 661 N N . ILE A 1 80 ? 15.364 -3.014 1.929 1.00 47.88 80 ILE A N 1
ATOM 662 C CA . ILE A 1 80 ? 14.535 -1.802 2.049 1.00 47.88 80 ILE A CA 1
ATOM 663 C C . ILE A 1 80 ? 14.144 -1.624 3.515 1.00 47.88 80 ILE A C 1
ATOM 665 O O . ILE A 1 80 ? 14.184 -0.496 3.977 1.00 47.88 80 ILE A O 1
ATOM 669 N N . SER A 1 81 ? 13.893 -2.693 4.287 1.00 51.00 81 SER A N 1
ATOM 670 C CA . SER A 1 81 ? 13.756 -2.547 5.744 1.00 51.00 81 SER A CA 1
ATOM 671 C C . SER A 1 81 ? 15.053 -2.110 6.434 1.00 51.00 81 SER A C 1
ATOM 673 O O . SER A 1 81 ? 14.965 -1.344 7.383 1.00 51.00 81 SER A O 1
ATOM 675 N N . GLU A 1 82 ? 16.234 -2.546 5.968 1.00 47.94 82 GLU A N 1
ATOM 676 C CA . GLU A 1 82 ? 17.534 -2.051 6.473 1.00 47.94 82 GLU A CA 1
ATOM 677 C C . GLU A 1 82 ? 17.790 -0.588 6.090 1.00 47.94 82 GLU A C 1
ATOM 679 O O . GLU A 1 82 ? 18.243 0.166 6.933 1.00 47.94 82 GLU A O 1
ATOM 684 N N . ILE A 1 83 ? 17.449 -0.157 4.874 1.00 47.12 83 ILE A N 1
ATOM 685 C CA . ILE A 1 83 ? 17.580 1.225 4.387 1.00 47.12 83 ILE A CA 1
ATOM 686 C C . ILE A 1 83 ? 16.571 2.139 5.099 1.00 47.12 83 ILE A C 1
ATOM 688 O O . ILE A 1 83 ? 16.915 3.245 5.506 1.00 47.12 83 ILE A O 1
ATOM 692 N N . LEU A 1 84 ? 15.339 1.658 5.326 1.00 51.19 84 LEU A N 1
ATOM 693 C CA . LEU A 1 84 ? 14.325 2.341 6.140 1.00 51.19 84 LEU A CA 1
ATOM 694 C C . LEU A 1 84 ? 14.738 2.485 7.609 1.00 51.19 84 LEU A C 1
ATOM 696 O O . LEU A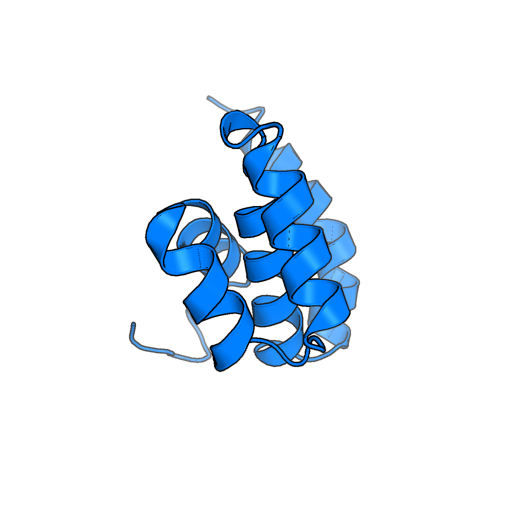 1 84 ? 14.231 3.386 8.271 1.00 51.19 84 LEU A O 1
ATOM 700 N N . PHE A 1 85 ? 15.610 1.610 8.119 1.00 48.62 85 PHE A N 1
ATOM 701 C CA . PHE A 1 85 ? 16.150 1.703 9.478 1.00 48.62 85 PHE A CA 1
ATOM 702 C C . PHE A 1 85 ? 17.518 2.396 9.547 1.00 48.62 85 PHE A C 1
ATOM 704 O O . PHE A 1 85 ? 17.847 2.930 10.599 1.00 48.62 85 PHE A O 1
ATOM 711 N N . SER A 1 86 ? 18.301 2.445 8.465 1.00 39.50 86 SER A N 1
ATOM 712 C CA . SER A 1 86 ? 19.623 3.083 8.458 1.00 39.50 86 SER A CA 1
ATOM 713 C C . SER A 1 86 ? 19.565 4.601 8.289 1.00 39.50 86 SER A C 1
ATOM 715 O O . SER A 1 86 ? 20.468 5.284 8.748 1.00 39.50 86 SER A O 1
ATOM 717 N N . GLU A 1 87 ? 18.518 5.154 7.665 1.00 44.88 87 GLU A N 1
ATOM 718 C CA . GLU A 1 87 ? 18.321 6.617 7.587 1.00 44.88 87 GLU A CA 1
ATOM 719 C C . GLU A 1 87 ? 17.568 7.200 8.801 1.00 44.88 87 GLU A C 1
ATOM 721 O O . GLU A 1 87 ? 17.333 8.403 8.863 1.00 44.88 87 GLU A O 1
ATOM 726 N N . GLY A 1 88 ? 17.189 6.360 9.772 1.00 40.41 88 GLY A N 1
ATOM 727 C CA . GLY A 1 88 ? 16.544 6.787 11.017 1.00 40.41 88 GLY A CA 1
ATOM 728 C C . GLY A 1 88 ? 17.499 7.077 12.181 1.00 40.41 88 GLY A C 1
ATOM 729 O O . GLY A 1 88 ? 17.014 7.499 13.225 1.00 40.41 88 GLY A O 1
ATOM 730 N N . ASP A 1 89 ? 18.809 6.846 12.020 1.00 38.06 89 ASP A N 1
ATOM 731 C CA . ASP A 1 89 ? 19.797 6.922 13.115 1.00 38.06 89 ASP A CA 1
ATOM 732 C C . ASP A 1 89 ? 20.934 7.942 12.889 1.00 38.06 89 ASP A C 1
ATOM 734 O O . ASP A 1 89 ? 21.865 8.023 13.685 1.00 38.06 89 ASP A O 1
ATOM 738 N N . GLU A 1 90 ? 20.848 8.786 11.857 1.00 38.75 90 GLU A N 1
ATOM 739 C CA . GLU A 1 90 ? 21.719 9.962 11.723 1.00 38.75 90 GLU A CA 1
ATOM 740 C C . GLU A 1 90 ? 20.920 11.194 11.273 1.00 38.75 90 GLU A C 1
ATOM 742 O O . GLU A 1 90 ? 20.890 11.535 10.091 1.00 38.75 90 GLU A O 1
ATOM 747 N N . MET A 1 91 ? 20.265 11.853 12.239 1.00 35.72 91 MET A N 1
ATOM 748 C CA . MET A 1 91 ? 20.215 13.321 12.407 1.00 35.72 91 MET A CA 1
ATOM 749 C C . MET A 1 91 ? 19.524 13.714 13.716 1.00 35.72 91 MET A C 1
ATOM 751 O O . MET A 1 91 ? 18.324 13.403 13.881 1.00 35.72 91 MET A O 1
#

pLDDT: mean 77.8, std 21.32, range [35.72, 97.38]